Protein AF-A0A7L0LR32-F1 (afdb_monomer)

Radius of gyration: 14.74 Å; Cα contacts (8 Å, |Δi|>4): 174; chains: 1; bounding box: 40×28×33 Å

Sequence (137 aa):
LLRALSAARPPEELGALLCNLSQAPEGRETLLDRSGEAVRRMLALVRRPEAEMRRGVVGALRNCCFQHEHHEWLLGPEVDALPSLLLPLAGPEELPEHEMEQLPVELQYLPAEQRREEEPDIRRMLLEALLLVRRGN

InterPro domains:
  IPR007205 Protein HGH1 N-terminal [PF04063] (14-123)
  IPR011989 Armadillo-like helical [G3DSA:1.25.10.10] (1-94)
  IPR016024 Armadillo-type fold [SSF48371] (17-132)
  IPR039717 Protein Hgh1 [PTHR13387] (9-132)

Foldseek 3Di:
DLVLLPDPDRDLCVLVVLLVQLLDPVSLCVCLPPQVSNVLSLLVQCPPPDPSNNLSSLSNLLSNLQPLVCLCVCCDPSNVSVCSLCQLVDAQDDDPPVVLVVDDPSRHNDDNPRHHDPDVVSNVSSVSSVVSSVVSD

Mean predicted aligned error: 3.62 Å

pLDDT: mean 93.07, std 7.72, range [41.47, 98.62]

Nearest PDB structures (foldseek):
  5vqi-assembly1_B  TM=7.648E-01  e=9.869E-02  Neurospora crassa
  5xjg-assembly1_C  TM=7.855E-01  e=1.036E-01  Saccharomyces cerevisiae S288C
  7ycj-assembly1_A  TM=7.820E-01  e=9.869E-02  Saccharomyces cerevisiae
  3t7u-assembly2_B  TM=7.829E-01  e=2.138E-01  Homo sapiens
  3sla-assembly3_C  TM=5.758E-01  e=2.244E-01  Homo sapiens

Solvent-accessible surface area (backbone atoms only — not comparable to full-atom values): 7607 Å² total; per-residue (Å²): 108,68,70,48,66,68,36,97,75,49,63,78,60,50,15,52,51,44,27,58,42,20,71,42,70,69,36,25,52,66,40,62,36,91,86,39,64,52,44,48,42,43,47,68,41,53,75,47,90,50,63,64,39,21,44,13,35,40,46,18,53,31,43,40,34,71,49,52,95,44,32,71,56,40,63,27,91,87,51,45,43,60,60,54,55,45,49,46,72,38,53,47,72,87,66,61,68,81,58,41,75,73,45,59,76,88,66,39,88,51,52,84,82,45,58,45,58,83,52,66,66,50,48,49,36,41,52,50,24,54,54,40,48,61,66,62,116

Secondary structure (DSSP, 8-state):
-HHHHTSSS--TTHHHHHHHHTTSHHHHHHHT-TT-HHHHHHHHHTT-S-HHHHHHHHHHHHHHTT-GGGHHHHHSTTT-HHHHHHGGG--SPPPPHHHHTTS-GGGSS--TT----S-HHHHHHHHHHHHHHHT--

Structure (mmCIF, N/CA/C/O backbone):
data_AF-A0A7L0LR32-F1
#
_entry.id   AF-A0A7L0LR32-F1
#
loop_
_atom_site.group_PDB
_atom_site.id
_atom_site.type_symbol
_atom_site.label_atom_id
_atom_site.label_alt_id
_atom_site.label_comp_id
_atom_site.label_asym_id
_atom_site.label_entity_id
_atom_site.label_seq_id
_atom_site.pdbx_PDB_ins_code
_atom_site.Cartn_x
_atom_site.Cartn_y
_atom_site.Cartn_z
_atom_site.occupancy
_atom_site.B_iso_or_equiv
_atom_site.auth_seq_id
_atom_site.auth_comp_id
_atom_site.auth_asym_id
_atom_site.auth_atom_id
_atom_site.pdbx_PDB_model_num
ATOM 1 N N . LEU A 1 1 ? -17.720 0.729 -4.802 1.00 77.00 1 LEU A N 1
ATOM 2 C CA . LEU A 1 1 ? -16.258 0.780 -4.582 1.00 77.00 1 LEU A CA 1
ATOM 3 C C . LEU A 1 1 ? -15.665 -0.590 -4.242 1.00 77.00 1 LEU A C 1
ATOM 5 O O . LEU A 1 1 ? -14.928 -1.118 -5.062 1.00 77.00 1 LEU A O 1
ATOM 9 N N . LEU A 1 2 ? -16.044 -1.217 -3.119 1.00 78.62 2 LEU A N 1
ATOM 10 C CA . LEU A 1 2 ? -15.489 -2.517 -2.686 1.00 78.62 2 LEU A CA 1
ATOM 11 C C . LEU A 1 2 ? -15.577 -3.634 -3.741 1.00 78.62 2 LEU A C 1
ATOM 13 O O . LEU A 1 2 ? -14.623 -4.383 -3.924 1.00 78.62 2 LEU A O 1
ATOM 17 N N . ARG A 1 3 ? -16.674 -3.704 -4.511 1.00 80.12 3 ARG A N 1
ATOM 18 C CA . ARG A 1 3 ? -16.801 -4.654 -5.635 1.00 80.12 3 ARG A CA 1
ATOM 19 C C . ARG A 1 3 ? -15.736 -4.455 -6.721 1.00 80.12 3 ARG A C 1
ATOM 21 O O . ARG A 1 3 ? -15.216 -5.439 -7.225 1.00 80.12 3 ARG A O 1
ATOM 28 N N . ALA A 1 4 ? -15.404 -3.206 -7.056 1.00 78.12 4 ALA A N 1
ATOM 29 C CA . ALA A 1 4 ? -14.376 -2.895 -8.051 1.00 78.12 4 ALA A CA 1
ATOM 30 C C . ALA A 1 4 ? -12.970 -3.210 -7.518 1.00 78.12 4 ALA A C 1
ATOM 32 O O . ALA A 1 4 ? -12.176 -3.809 -8.232 1.00 78.12 4 ALA A O 1
ATOM 33 N N . LEU A 1 5 ? -12.703 -2.899 -6.242 1.00 80.62 5 LEU A N 1
ATOM 34 C CA . LEU A 1 5 ? -11.461 -3.276 -5.550 1.00 80.62 5 LEU A CA 1
ATOM 35 C C . LEU A 1 5 ? -11.266 -4.800 -5.463 1.00 80.62 5 LEU A C 1
ATOM 37 O O . LEU A 1 5 ? -10.137 -5.272 -5.426 1.00 80.62 5 LEU A O 1
ATOM 41 N N . SER A 1 6 ? -12.359 -5.566 -5.414 1.00 78.75 6 SER A N 1
ATOM 42 C CA . SER A 1 6 ? -12.338 -7.034 -5.309 1.00 78.75 6 SER A CA 1
ATOM 43 C C . SER A 1 6 ? -12.301 -7.750 -6.660 1.00 78.75 6 SER A C 1
ATOM 45 O O . SER A 1 6 ? -12.263 -8.978 -6.699 1.00 78.75 6 SER A O 1
ATOM 47 N N . ALA A 1 7 ? -12.386 -7.018 -7.772 1.00 82.25 7 ALA A N 1
ATOM 48 C CA . ALA A 1 7 ? -12.421 -7.627 -9.091 1.00 82.25 7 ALA A CA 1
ATOM 49 C C . ALA A 1 7 ? -11.035 -8.173 -9.462 1.00 82.25 7 ALA A C 1
ATOM 51 O O . ALA A 1 7 ? -10.029 -7.493 -9.287 1.00 82.25 7 ALA A O 1
ATOM 52 N N . ALA A 1 8 ? -10.980 -9.373 -10.052 1.00 80.06 8 ALA A N 1
ATOM 53 C CA . ALA A 1 8 ? -9.725 -9.946 -10.560 1.00 80.06 8 ALA A CA 1
ATOM 54 C C . ALA A 1 8 ? -9.030 -9.009 -11.570 1.00 80.06 8 ALA A C 1
ATOM 56 O O . ALA A 1 8 ? -7.805 -8.892 -11.610 1.00 80.06 8 ALA A O 1
ATOM 57 N N . ARG A 1 9 ? -9.840 -8.296 -12.358 1.00 83.81 9 ARG A N 1
ATOM 58 C CA . ARG A 1 9 ? -9.422 -7.192 -13.221 1.00 83.81 9 ARG A CA 1
ATOM 59 C C . ARG A 1 9 ? -10.235 -5.955 -12.845 1.00 83.81 9 ARG A C 1
ATOM 61 O O . ARG A 1 9 ? -11.372 -5.832 -13.303 1.00 83.81 9 ARG A O 1
ATOM 68 N N . PRO A 1 10 ? -9.708 -5.098 -11.960 1.00 87.88 10 PRO A N 1
ATOM 69 C CA . PRO A 1 10 ? -10.333 -3.819 -11.669 1.00 87.88 10 PRO A CA 1
ATOM 70 C C . PRO A 1 10 ? -10.350 -2.932 -12.925 1.00 87.88 10 PRO A C 1
ATOM 72 O O . PRO A 1 10 ? -9.468 -3.092 -13.771 1.00 87.88 10 PRO A O 1
ATOM 75 N N . PRO A 1 11 ? -11.317 -2.006 -13.058 1.00 90.25 11 PRO A N 1
ATOM 76 C CA . PRO A 1 11 ? -11.312 -1.009 -14.129 1.00 90.25 11 PRO A CA 1
ATOM 77 C C . PRO A 1 11 ? -10.019 -0.188 -14.119 1.00 90.25 11 PRO 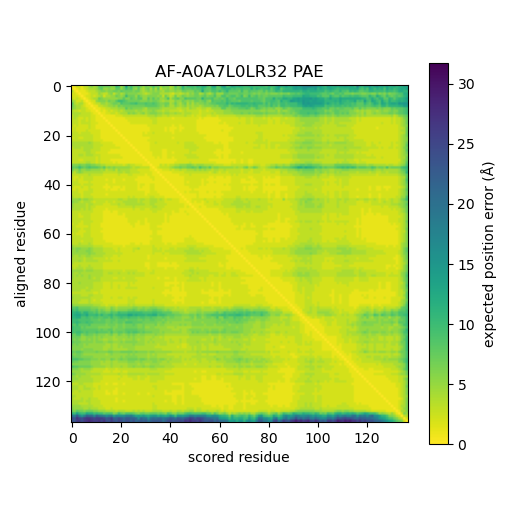A C 1
ATOM 79 O O . PRO A 1 11 ? -9.496 0.103 -13.040 1.00 90.25 11 PRO A O 1
ATOM 82 N N . GLU A 1 12 ? -9.530 0.209 -15.293 1.00 88.06 12 GLU A N 1
ATOM 83 C CA . GLU A 1 12 ? -8.273 0.961 -15.447 1.00 88.06 12 GLU A CA 1
ATOM 84 C C . GLU A 1 12 ? -8.310 2.285 -14.665 1.00 88.06 12 GLU A C 1
ATOM 86 O O . GLU A 1 12 ? -7.345 2.666 -14.003 1.00 88.06 12 GLU A O 1
ATOM 91 N N . GLU A 1 13 ? -9.478 2.927 -14.614 1.00 93.06 13 GLU A N 1
ATOM 92 C CA . GLU A 1 13 ? -9.697 4.216 -13.959 1.00 93.06 13 GLU A CA 1
ATOM 93 C C . GLU A 1 13 ? -9.766 4.122 -12.429 1.00 93.06 13 GLU A C 1
ATOM 95 O O . GLU A 1 13 ? -9.787 5.153 -11.748 1.00 93.06 13 GLU A O 1
ATOM 100 N N . LEU A 1 14 ? -9.816 2.911 -11.856 1.00 95.19 14 LEU A N 1
ATOM 101 C CA . LEU A 1 14 ? -10.007 2.731 -10.415 1.00 95.19 14 LEU A CA 1
ATOM 102 C C . LEU A 1 14 ? -8.906 3.426 -9.607 1.00 95.19 14 LEU A C 1
ATOM 104 O O . LEU A 1 14 ? -9.214 4.071 -8.607 1.00 95.19 14 LEU A O 1
ATOM 108 N N . GLY A 1 15 ? -7.647 3.335 -10.046 1.00 96.31 15 GLY A N 1
ATOM 109 C CA . GLY A 1 15 ? -6.530 3.996 -9.370 1.00 96.31 15 GLY A CA 1
ATOM 110 C C . GLY A 1 15 ? -6.727 5.513 -9.294 1.00 96.31 15 GLY A C 1
ATOM 111 O O . GLY A 1 15 ? -6.644 6.099 -8.214 1.00 96.31 15 GLY A O 1
ATOM 112 N N . ALA A 1 16 ? -7.039 6.151 -10.424 1.00 96.81 16 ALA A N 1
ATOM 113 C CA . ALA A 1 16 ? -7.279 7.592 -10.484 1.00 96.81 16 ALA A CA 1
ATOM 114 C C . ALA A 1 16 ? -8.496 8.006 -9.640 1.00 96.81 16 ALA A C 1
ATOM 116 O O . ALA A 1 16 ? -8.442 8.998 -8.910 1.00 96.81 16 ALA A O 1
ATOM 117 N N . LEU A 1 17 ? -9.574 7.218 -9.681 1.00 97.31 17 LEU A N 1
ATOM 118 C CA . LEU A 1 17 ? -10.776 7.459 -8.885 1.00 97.31 17 LEU A CA 1
ATOM 119 C C . LEU A 1 17 ? -10.491 7.402 -7.378 1.00 97.31 17 LEU A C 1
ATOM 121 O O . LEU A 1 17 ? -10.924 8.293 -6.651 1.00 97.31 17 LEU A O 1
ATOM 125 N N . LEU A 1 18 ? -9.740 6.401 -6.907 1.00 97.88 18 LEU A N 1
ATOM 126 C CA . LEU A 1 18 ? -9.324 6.285 -5.502 1.00 97.88 18 LEU A CA 1
ATOM 127 C C . LEU A 1 18 ? -8.443 7.466 -5.071 1.00 97.88 18 LEU A C 1
ATOM 129 O O . LEU A 1 18 ? -8.623 8.023 -3.984 1.00 97.88 18 LEU A O 1
ATOM 133 N N . CYS A 1 19 ? -7.509 7.873 -5.934 1.00 98.06 19 CYS A N 1
ATOM 134 C CA . CYS A 1 19 ? -6.621 9.002 -5.670 1.00 98.06 19 CYS A CA 1
ATOM 135 C C . CYS A 1 19 ? -7.405 10.312 -5.531 1.00 98.06 19 CYS A C 1
ATOM 137 O O . CYS A 1 19 ? -7.172 11.070 -4.594 1.00 98.06 19 CYS A O 1
ATOM 139 N N . ASN A 1 20 ? -8.380 10.555 -6.408 1.00 98.12 20 ASN A N 1
ATOM 140 C CA . ASN A 1 20 ? -9.226 11.747 -6.345 1.00 98.12 20 ASN A CA 1
ATOM 141 C C . ASN A 1 20 ? -10.175 11.714 -5.142 1.00 98.12 20 ASN A C 1
ATOM 143 O O . ASN A 1 20 ? -10.303 12.711 -4.438 1.00 98.12 20 ASN A O 1
ATOM 147 N N . LEU A 1 21 ? -10.801 10.564 -4.869 1.00 97.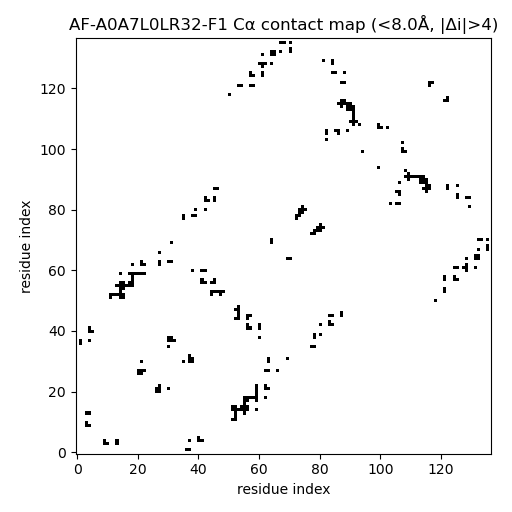44 21 LEU A N 1
ATOM 148 C CA . LEU A 1 2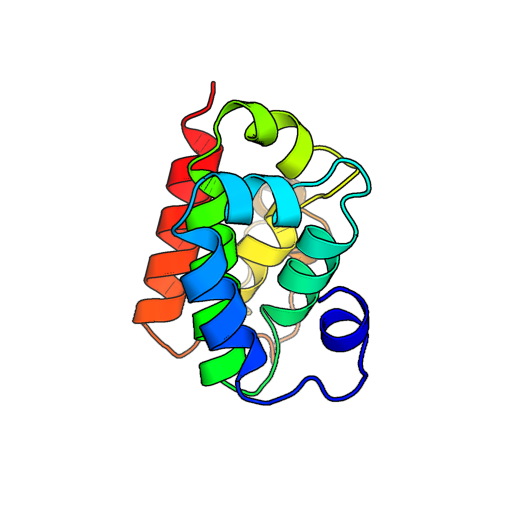1 ? -11.705 10.391 -3.730 1.00 97.44 21 LEU A CA 1
ATOM 149 C C . LEU A 1 21 ? -11.002 10.696 -2.400 1.00 97.44 21 LEU A C 1
ATOM 151 O O . LEU A 1 21 ? -11.534 11.426 -1.572 1.00 97.44 21 LEU A O 1
ATOM 155 N N . SER A 1 22 ? -9.792 10.171 -2.211 1.00 98.19 22 SER A N 1
ATOM 156 C CA . SER A 1 22 ? -9.019 10.316 -0.968 1.00 98.19 22 SER A CA 1
ATOM 157 C C . SER A 1 22 ? -8.472 11.730 -0.714 1.00 98.19 22 SER A C 1
ATOM 159 O O . SER A 1 22 ? -7.943 11.996 0.368 1.00 98.19 22 SER A O 1
ATOM 161 N N . GLN A 1 23 ? -8.599 12.665 -1.662 1.00 97.81 23 GLN A N 1
ATOM 162 C CA . GLN A 1 23 ? -8.268 14.075 -1.415 1.00 97.81 23 GLN A CA 1
ATOM 163 C C . GLN A 1 23 ? -9.259 14.720 -0.433 1.00 97.81 23 GLN A C 1
ATOM 165 O O . GLN A 1 23 ? -8.861 15.556 0.381 1.00 97.81 23 GLN A O 1
ATOM 170 N N . ALA A 1 24 ? -10.526 14.296 -0.456 1.00 97.69 24 ALA A N 1
ATOM 171 C CA . ALA A 1 24 ? -11.541 14.739 0.495 1.00 97.69 24 ALA A CA 1
ATOM 172 C C . ALA A 1 24 ? -11.444 13.955 1.823 1.00 97.69 24 ALA A C 1
ATOM 174 O O . ALA A 1 24 ? -11.222 12.739 1.786 1.00 97.69 24 ALA A O 1
ATOM 175 N N . PRO A 1 25 ? -11.623 14.600 2.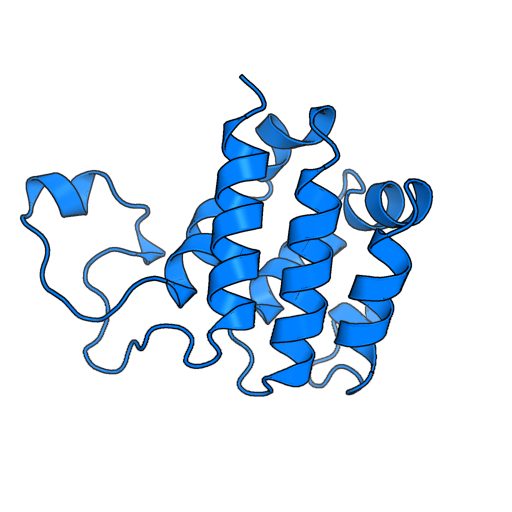995 1.00 96.38 25 PRO A N 1
ATOM 176 C CA . PRO A 1 25 ? -11.653 13.917 4.293 1.00 96.38 25 PRO A CA 1
ATOM 177 C C . PRO A 1 25 ? -12.635 12.740 4.352 1.00 96.38 25 PRO A C 1
ATOM 179 O O . PRO A 1 25 ? -12.246 11.639 4.729 1.00 96.38 25 PRO A O 1
ATOM 182 N N . GLU A 1 26 ? -13.858 12.926 3.865 1.00 96.12 26 GLU A N 1
ATOM 183 C CA . GLU A 1 26 ? -14.924 11.917 3.855 1.00 96.12 26 GLU A CA 1
ATOM 184 C C . GLU A 1 26 ? -14.556 10.713 2.973 1.00 96.12 26 GLU A C 1
ATOM 186 O O . GLU A 1 26 ? -14.910 9.562 3.247 1.00 96.12 26 GLU A O 1
ATOM 191 N N . GLY A 1 27 ? -13.801 10.971 1.902 1.00 96.44 27 GLY A N 1
ATOM 192 C CA . GLY A 1 27 ? -13.250 9.928 1.048 1.00 96.44 27 GLY A CA 1
ATOM 193 C C . GLY A 1 27 ? -12.195 9.096 1.772 1.00 96.44 27 GLY A C 1
ATOM 194 O O . GLY A 1 27 ? -12.204 7.871 1.654 1.00 96.44 27 GLY A O 1
ATOM 195 N N . ARG A 1 28 ? -11.324 9.731 2.569 1.00 97.19 28 ARG A N 1
ATOM 196 C CA . ARG A 1 28 ? -10.357 9.009 3.413 1.00 97.19 28 ARG A CA 1
ATOM 197 C C . ARG A 1 28 ? -11.055 8.188 4.483 1.00 97.19 28 ARG A C 1
ATOM 199 O O . ARG A 1 28 ? -10.713 7.022 4.624 1.00 97.19 28 ARG A O 1
ATOM 206 N N . GLU A 1 29 ? -12.043 8.750 5.172 1.00 94.94 29 GLU A N 1
ATOM 207 C CA . GLU A 1 29 ? -12.840 8.029 6.174 1.00 94.94 29 GLU A CA 1
ATOM 208 C C . GLU A 1 29 ? -13.514 6.791 5.574 1.00 94.94 29 GLU A C 1
ATOM 210 O O . GLU A 1 29 ? -13.475 5.713 6.161 1.00 94.94 29 GLU A O 1
ATOM 215 N N . THR A 1 30 ? -14.059 6.915 4.361 1.00 94.81 30 THR A N 1
ATOM 216 C CA . THR A 1 30 ? -14.672 5.787 3.643 1.00 94.81 30 THR A CA 1
ATOM 217 C C . THR A 1 30 ? -13.653 4.701 3.283 1.00 94.81 30 THR A C 1
ATOM 219 O O . THR A 1 30 ? -13.981 3.519 3.298 1.00 94.81 30 THR A O 1
ATOM 222 N N . LEU A 1 31 ? -12.422 5.077 2.922 1.00 96.75 31 LEU A N 1
ATOM 223 C CA . LEU A 1 31 ? -11.352 4.132 2.576 1.00 96.75 31 LEU A CA 1
ATOM 224 C C . LEU A 1 31 ? -10.669 3.511 3.806 1.00 96.75 31 LEU A C 1
ATOM 226 O O . LEU A 1 31 ? -10.099 2.424 3.703 1.00 96.75 31 LEU A O 1
ATOM 230 N N . LEU A 1 32 ? -10.715 4.209 4.941 1.00 96.44 32 LEU A N 1
ATOM 231 C CA . LEU A 1 32 ? -10.158 3.818 6.240 1.00 96.44 32 LEU A CA 1
ATOM 232 C C . LEU A 1 32 ? -11.236 3.299 7.198 1.00 96.44 32 LEU A C 1
ATOM 234 O O . LEU A 1 32 ? -11.065 3.335 8.419 1.00 96.44 32 LEU A O 1
ATOM 238 N N . ASP A 1 33 ? -12.350 2.816 6.652 1.00 93.56 33 ASP A N 1
ATOM 239 C CA . ASP A 1 33 ? -13.423 2.249 7.447 1.00 93.56 33 ASP A CA 1
ATOM 240 C C . ASP A 1 33 ? -12.902 1.080 8.306 1.00 93.56 33 ASP A C 1
ATOM 242 O O . ASP A 1 33 ? -11.977 0.355 7.926 1.00 93.56 33 ASP A O 1
ATOM 246 N N . ARG A 1 34 ? -13.499 0.875 9.484 1.00 89.44 34 ARG A N 1
ATOM 247 C CA . ARG A 1 34 ? -12.975 -0.066 10.489 1.00 89.44 34 ARG A CA 1
ATOM 248 C C . ARG A 1 34 ? -13.000 -1.535 10.058 1.00 89.44 34 ARG A C 1
ATOM 250 O O . ARG A 1 34 ? -12.353 -2.344 10.718 1.00 89.44 34 ARG A O 1
ATOM 257 N N . SER A 1 35 ? -13.673 -1.901 8.961 1.00 91.81 35 SER A N 1
ATOM 258 C CA . SER A 1 35 ? -13.512 -3.244 8.390 1.00 91.81 35 SER A CA 1
ATOM 259 C C . SER A 1 35 ? -12.091 -3.470 7.857 1.00 91.81 35 SER A C 1
ATOM 261 O O . SER A 1 35 ? -11.629 -4.611 7.794 1.00 91.81 35 SER A O 1
ATOM 263 N N . GLY A 1 36 ? -11.393 -2.400 7.454 1.00 92.12 36 GLY A N 1
ATOM 264 C CA . GLY A 1 36 ? -10.084 -2.431 6.800 1.00 92.12 36 GLY A CA 1
ATOM 265 C C . GLY A 1 36 ? -10.098 -3.061 5.405 1.00 92.12 36 GLY A C 1
ATOM 266 O O . GLY A 1 36 ? -9.047 -3.275 4.802 1.00 92.12 36 GLY A O 1
ATOM 267 N N . GLU A 1 37 ? -11.275 -3.393 4.874 1.00 94.25 37 GLU A N 1
ATOM 268 C CA . GLU A 1 37 ? -11.422 -4.154 3.635 1.00 94.25 37 GLU A CA 1
ATOM 269 C C . GLU A 1 37 ? -10.969 -3.347 2.412 1.00 94.25 37 GLU A C 1
ATOM 271 O O . GLU A 1 37 ? -10.401 -3.906 1.471 1.00 94.25 37 GLU A O 1
ATOM 276 N N . ALA A 1 38 ? -11.219 -2.034 2.412 1.00 95.38 38 ALA A N 1
ATOM 277 C CA . ALA A 1 38 ? -10.787 -1.141 1.345 1.00 95.38 38 ALA A CA 1
ATOM 278 C C . ALA A 1 38 ? -9.266 -0.944 1.367 1.00 95.38 38 ALA A C 1
ATOM 280 O O . ALA A 1 38 ? -8.606 -1.199 0.357 1.00 95.38 38 ALA A O 1
ATOM 281 N N . VAL A 1 39 ? -8.699 -0.560 2.516 1.00 96.88 39 VAL A N 1
ATOM 282 C CA . VAL A 1 39 ? -7.258 -0.301 2.645 1.00 96.88 39 VAL A CA 1
ATOM 283 C C . VAL A 1 39 ? -6.408 -1.541 2.369 1.00 96.88 39 VAL A C 1
ATOM 285 O O . VAL A 1 39 ? -5.470 -1.448 1.583 1.00 96.88 39 VAL A O 1
ATOM 288 N N . ARG A 1 40 ? -6.774 -2.729 2.876 1.00 96.25 40 ARG A N 1
ATOM 289 C CA . ARG A 1 40 ? -6.027 -3.968 2.581 1.00 96.25 40 ARG A CA 1
ATOM 290 C C . ARG A 1 40 ? -6.039 -4.325 1.096 1.00 96.25 40 ARG A C 1
ATOM 292 O O . ARG A 1 40 ? -5.039 -4.798 0.563 1.00 96.25 40 ARG A O 1
ATOM 299 N N . ARG A 1 41 ? -7.140 -4.050 0.391 1.00 95.06 41 ARG A N 1
ATOM 300 C CA . ARG A 1 41 ? -7.182 -4.230 -1.067 1.00 95.06 41 ARG A CA 1
ATOM 301 C C . ARG A 1 41 ? -6.342 -3.208 -1.807 1.00 95.06 41 ARG A C 1
ATOM 303 O O . ARG A 1 41 ? -5.681 -3.579 -2.768 1.00 95.06 41 ARG A O 1
ATOM 310 N N . MET A 1 42 ? -6.336 -1.952 -1.365 1.00 97.31 42 MET A N 1
ATOM 311 C CA . MET A 1 42 ? -5.422 -0.953 -1.919 1.00 97.31 42 MET A CA 1
ATOM 312 C C . MET A 1 42 ? -3.964 -1.390 -1.731 1.00 97.31 42 MET A C 1
ATOM 314 O O . MET A 1 42 ? -3.214 -1.386 -2.698 1.00 97.31 42 MET A O 1
ATOM 318 N N . LEU A 1 43 ? -3.579 -1.867 -0.543 1.00 97.19 43 LEU A N 1
ATOM 319 C CA . LEU A 1 43 ? -2.229 -2.381 -0.276 1.00 97.19 43 LEU A CA 1
ATOM 320 C C . LEU A 1 43 ? -1.850 -3.536 -1.220 1.00 97.19 43 LEU A C 1
ATOM 322 O O . LEU A 1 43 ? -0.778 -3.513 -1.821 1.00 97.19 43 LEU A O 1
ATOM 326 N N . ALA A 1 44 ? -2.763 -4.482 -1.464 1.00 94.88 44 ALA A N 1
ATOM 327 C CA . ALA A 1 44 ? -2.544 -5.568 -2.424 1.00 94.88 44 ALA A CA 1
ATOM 328 C C . ALA A 1 44 ? -2.350 -5.082 -3.879 1.00 94.88 44 ALA A C 1
ATOM 330 O O . ALA A 1 44 ? -1.699 -5.756 -4.680 1.00 94.88 44 ALA A O 1
ATOM 331 N N . LEU A 1 45 ? -2.892 -3.913 -4.238 1.00 95.62 45 LEU A N 1
ATOM 332 C CA . LEU A 1 45 ? -2.770 -3.338 -5.581 1.00 95.62 45 LEU A CA 1
ATOM 333 C C . LEU A 1 45 ? -1.462 -2.560 -5.803 1.00 95.62 45 LEU A C 1
ATOM 335 O O . LEU A 1 45 ? -1.140 -2.242 -6.948 1.00 95.62 45 LEU A O 1
ATOM 339 N N . VAL A 1 46 ? -0.671 -2.300 -4.756 1.00 96.44 46 VAL A N 1
ATOM 340 C CA . VAL A 1 46 ? 0.601 -1.557 -4.851 1.00 96.44 46 VAL A CA 1
ATOM 341 C C . VAL A 1 46 ? 1.623 -2.259 -5.758 1.00 96.44 46 VAL A C 1
ATOM 343 O O . VAL A 1 46 ? 2.481 -1.598 -6.327 1.00 96.44 46 VAL A O 1
ATOM 346 N N . ARG A 1 47 ? 1.522 -3.580 -5.959 1.00 90.88 47 ARG A N 1
ATOM 347 C CA . ARG A 1 47 ? 2.454 -4.371 -6.794 1.00 90.88 47 ARG A CA 1
ATOM 348 C C . ARG A 1 47 ? 1.892 -4.776 -8.158 1.00 90.88 47 ARG A C 1
ATOM 350 O O . ARG A 1 47 ? 2.425 -5.670 -8.811 1.00 90.88 47 ARG A O 1
ATOM 357 N N . ARG A 1 48 ? 0.795 -4.157 -8.593 1.00 92.88 48 ARG A N 1
ATOM 358 C CA . ARG A 1 48 ? 0.201 -4.427 -9.908 1.00 92.88 48 ARG A CA 1
ATOM 359 C C . ARG A 1 48 ? 1.164 -4.065 -11.041 1.00 92.88 48 ARG A C 1
ATOM 361 O O . ARG A 1 48 ? 1.856 -3.063 -10.917 1.00 92.88 48 ARG A O 1
ATOM 368 N N . PRO A 1 49 ? 1.211 -4.812 -12.155 1.00 92.19 49 PRO A N 1
ATOM 369 C CA . PRO A 1 49 ? 2.101 -4.483 -13.270 1.00 92.19 49 PRO A CA 1
ATOM 370 C C . PRO A 1 49 ? 1.750 -3.143 -13.937 1.00 92.19 49 PRO A C 1
ATOM 372 O O . PRO A 1 49 ? 2.631 -2.468 -14.469 1.00 92.19 49 PRO A O 1
ATOM 375 N N . GLU A 1 50 ? 0.493 -2.706 -13.858 1.00 94.88 50 GLU A N 1
ATOM 376 C CA . GLU A 1 50 ? 0.018 -1.470 -14.476 1.00 94.88 50 GLU A CA 1
ATOM 377 C C . GLU A 1 50 ? 0.436 -0.228 -13.662 1.00 94.88 50 GLU A C 1
ATOM 379 O O . GLU A 1 50 ? -0.057 0.006 -12.555 1.00 94.88 50 GLU A O 1
ATOM 384 N N . ALA A 1 51 ? 1.331 0.598 -14.216 1.00 95.56 51 ALA A N 1
ATOM 385 C CA . ALA A 1 51 ? 1.883 1.769 -13.523 1.00 95.56 51 ALA A CA 1
ATOM 386 C C . ALA A 1 51 ? 0.818 2.811 -13.143 1.00 95.56 51 ALA A C 1
ATOM 388 O O . ALA A 1 51 ? 0.898 3.411 -12.075 1.00 95.56 51 ALA A O 1
ATOM 389 N N . GLU A 1 52 ? -0.203 3.011 -13.979 1.00 96.12 52 GLU A N 1
ATOM 390 C CA . GLU A 1 52 ? -1.296 3.955 -13.705 1.00 96.12 52 GLU A CA 1
ATOM 391 C C . GLU A 1 52 ? -2.143 3.526 -12.500 1.00 96.12 52 GLU A C 1
ATOM 393 O O . GLU A 1 52 ? -2.444 4.345 -11.626 1.00 96.12 52 GLU A O 1
ATOM 398 N N . MET A 1 53 ? -2.446 2.226 -12.399 1.00 96.25 53 MET A N 1
ATOM 399 C CA . MET A 1 53 ? -3.130 1.650 -11.240 1.00 96.25 53 MET A CA 1
ATOM 400 C C . MET A 1 53 ? -2.304 1.867 -9.971 1.00 96.25 53 MET A C 1
ATOM 402 O O . MET A 1 53 ? -2.826 2.401 -8.990 1.00 96.25 53 MET A O 1
ATOM 406 N N . ARG A 1 54 ? -1.009 1.509 -9.999 1.00 97.19 54 ARG A N 1
ATOM 407 C CA . ARG A 1 54 ? -0.103 1.710 -8.857 1.00 97.19 54 ARG A CA 1
ATOM 408 C C . ARG A 1 54 ? -0.038 3.175 -8.448 1.00 97.19 54 ARG A C 1
ATOM 410 O O . ARG A 1 54 ? -0.213 3.481 -7.276 1.00 97.19 54 ARG A O 1
ATOM 417 N N . ARG A 1 55 ? 0.150 4.090 -9.403 1.00 98.06 55 ARG A N 1
ATOM 418 C CA . ARG A 1 55 ? 0.241 5.539 -9.159 1.00 98.06 55 ARG A CA 1
ATOM 419 C C . ARG A 1 55 ? -0.998 6.064 -8.441 1.00 98.06 55 ARG A C 1
ATOM 421 O O . ARG A 1 55 ? -0.876 6.773 -7.445 1.00 98.06 55 ARG A O 1
ATOM 428 N N . GLY A 1 56 ? -2.183 5.676 -8.909 1.00 98.19 56 GLY A N 1
ATOM 429 C CA . GLY A 1 56 ? -3.442 6.068 -8.288 1.00 98.19 56 GLY A CA 1
ATOM 430 C C . GLY A 1 56 ? -3.642 5.475 -6.890 1.00 98.19 56 GLY A C 1
ATOM 431 O O . GLY A 1 56 ? -3.976 6.195 -5.952 1.00 98.19 56 GLY A O 1
ATOM 432 N N . VAL A 1 57 ? -3.375 4.178 -6.725 1.00 98.25 57 VAL A N 1
ATOM 433 C CA . VAL A 1 57 ? -3.511 3.474 -5.441 1.00 98.25 57 VAL A CA 1
ATOM 434 C C . VAL A 1 57 ? -2.519 3.991 -4.400 1.00 98.25 57 VAL A C 1
ATOM 436 O O . VAL A 1 57 ? -2.911 4.289 -3.275 1.00 98.25 57 VAL A O 1
ATOM 439 N N . VAL A 1 58 ? -1.246 4.146 -4.763 1.00 98.62 58 VAL A N 1
ATOM 440 C CA . VAL A 1 58 ? -0.206 4.688 -3.878 1.00 98.62 58 VAL A CA 1
ATOM 441 C C . VAL A 1 58 ? -0.511 6.144 -3.526 1.00 98.62 58 VAL A C 1
ATOM 443 O O . VAL A 1 58 ? -0.376 6.529 -2.365 1.00 98.62 58 VAL A O 1
ATOM 446 N N . GLY A 1 59 ? -0.990 6.942 -4.486 1.00 98.62 59 GLY A N 1
ATOM 447 C CA . GLY A 1 59 ? -1.481 8.294 -4.220 1.00 98.62 59 GLY A CA 1
ATOM 448 C C . GLY A 1 59 ? -2.634 8.308 -3.213 1.00 98.62 59 GLY A C 1
ATOM 449 O O . GLY A 1 59 ? -2.628 9.116 -2.285 1.00 98.62 59 GLY A O 1
ATOM 450 N N . ALA A 1 60 ? -3.577 7.370 -3.331 1.00 98.62 60 ALA A N 1
ATOM 451 C CA . ALA A 1 60 ? -4.681 7.240 -2.388 1.00 98.62 60 ALA A CA 1
ATOM 452 C C . ALA A 1 60 ? -4.220 6.825 -0.983 1.00 98.62 60 ALA A C 1
ATOM 454 O O . ALA A 1 60 ? -4.630 7.440 -0.001 1.00 98.62 60 ALA A O 1
ATOM 455 N N . LEU A 1 61 ? -3.321 5.840 -0.882 1.00 98.50 61 LEU A N 1
ATOM 456 C CA . LEU A 1 61 ? -2.730 5.403 0.388 1.00 98.50 61 LEU A CA 1
ATOM 457 C C . LEU A 1 61 ? -1.968 6.544 1.074 1.00 98.50 61 LEU A C 1
ATOM 459 O O . LEU A 1 61 ? -2.187 6.806 2.253 1.00 98.50 61 LEU A O 1
ATOM 463 N N . ARG A 1 62 ? -1.145 7.284 0.324 1.00 98.56 62 ARG A N 1
ATOM 464 C CA . ARG A 1 62 ? -0.460 8.488 0.812 1.00 98.56 62 ARG A CA 1
ATOM 465 C C . ARG A 1 62 ? -1.452 9.520 1.348 1.00 98.56 62 ARG A C 1
ATOM 467 O O . ARG A 1 62 ? -1.222 10.081 2.416 1.00 98.56 62 ARG A O 1
ATOM 474 N N . ASN A 1 63 ? -2.541 9.781 0.624 1.00 98.50 63 ASN A N 1
ATOM 475 C CA . ASN A 1 63 ? -3.576 10.706 1.079 1.00 98.50 63 ASN A CA 1
ATOM 476 C C . ASN A 1 63 ? -4.232 10.207 2.379 1.00 98.50 63 ASN A C 1
ATOM 478 O O . ASN A 1 63 ? -4.412 10.982 3.314 1.00 98.50 63 ASN A O 1
ATOM 482 N N . CYS A 1 64 ? -4.531 8.910 2.485 1.00 97.94 64 CYS A N 1
ATOM 483 C CA . CYS A 1 64 ? -5.038 8.289 3.710 1.00 97.94 64 CYS A CA 1
ATOM 484 C C . CYS A 1 64 ? -4.091 8.468 4.911 1.00 97.94 64 CYS A C 1
ATOM 486 O O . CYS A 1 64 ? -4.569 8.705 6.019 1.00 97.94 64 CYS A O 1
ATOM 488 N N . CYS A 1 65 ? -2.771 8.462 4.704 1.00 96.94 65 CYS A N 1
ATOM 489 C CA . CYS A 1 65 ? -1.790 8.699 5.768 1.00 96.94 65 CYS A CA 1
ATOM 490 C C . CYS A 1 65 ? -1.842 10.113 6.387 1.00 96.94 65 CYS A C 1
ATOM 492 O O . CYS A 1 65 ? -1.176 10.338 7.392 1.00 96.94 65 CYS A O 1
ATOM 494 N N . PHE A 1 66 ? -2.633 11.061 5.866 1.00 94.94 66 PHE A N 1
ATOM 495 C CA . PHE A 1 66 ? -2.881 12.340 6.551 1.00 94.94 66 PHE A CA 1
ATOM 496 C C . PHE A 1 66 ? -3.848 12.227 7.749 1.00 94.94 66 PHE A C 1
ATOM 498 O O . PHE A 1 66 ? -3.888 13.147 8.567 1.00 94.94 66 PHE A O 1
ATOM 505 N N . GLN A 1 67 ? -4.599 11.125 7.890 1.00 93.69 67 GLN A N 1
ATOM 506 C CA . GLN A 1 67 ? -5.463 10.873 9.054 1.00 93.69 67 GLN A CA 1
ATOM 507 C C . GLN A 1 67 ? -4.644 10.239 10.188 1.00 93.69 67 GLN A C 1
ATOM 509 O O . GLN A 1 67 ? -4.470 9.018 10.241 1.00 93.69 67 GLN A O 1
ATOM 514 N N . HIS A 1 68 ? -4.097 11.071 11.073 1.00 92.81 68 HIS A N 1
ATOM 515 C CA . HIS A 1 68 ? -3.141 10.632 12.095 1.00 92.81 68 HIS A CA 1
ATOM 516 C C . HIS A 1 68 ? -3.784 9.691 13.122 1.00 92.81 68 HIS A C 1
ATOM 518 O O . HIS A 1 68 ? -3.141 8.750 13.578 1.00 92.81 68 HIS A O 1
ATOM 524 N N . GLU A 1 69 ? -5.081 9.855 13.400 1.00 93.06 69 GLU A N 1
ATOM 525 C CA . GLU A 1 69 ? -5.834 8.989 14.313 1.00 93.06 69 GLU A CA 1
ATOM 526 C C . GLU A 1 69 ? -5.937 7.519 13.856 1.00 93.06 69 GLU A C 1
ATOM 528 O O . GLU A 1 69 ? -6.342 6.654 14.635 1.00 93.06 69 GLU A O 1
ATOM 533 N N . HIS A 1 70 ? -5.571 7.215 12.606 1.00 94.06 70 HIS A N 1
ATOM 534 C CA . HIS A 1 70 ? -5.580 5.859 12.059 1.00 94.06 70 HIS A CA 1
ATOM 535 C C . HIS A 1 70 ? -4.194 5.201 12.010 1.00 94.06 70 HIS A C 1
ATOM 537 O O . HIS A 1 70 ? -4.118 4.033 11.639 1.00 94.06 70 HIS A O 1
ATOM 543 N N . HIS A 1 71 ? -3.102 5.892 12.362 1.00 95.12 71 HIS A N 1
ATOM 544 C CA . HIS A 1 71 ? -1.737 5.369 12.170 1.00 95.12 71 HIS A CA 1
ATOM 545 C C . HIS A 1 71 ? -1.459 4.101 12.978 1.00 95.12 71 HIS A C 1
ATOM 547 O O . HIS A 1 71 ? -0.982 3.126 12.401 1.00 95.12 71 HIS A O 1
ATOM 553 N N . GLU A 1 72 ? -1.828 4.069 14.263 1.00 94.62 72 GLU A N 1
ATOM 554 C CA . GLU A 1 72 ? -1.684 2.863 15.097 1.00 94.62 72 GLU A CA 1
ATOM 555 C C . GLU A 1 72 ? -2.425 1.664 14.496 1.00 94.62 72 GLU A C 1
ATOM 557 O O . GLU A 1 72 ? -1.908 0.554 14.478 1.00 94.62 72 GLU A O 1
ATOM 562 N N . TRP A 1 73 ? -3.618 1.889 13.942 1.00 95.81 73 TRP A N 1
ATOM 563 C CA . TRP A 1 73 ? -4.413 0.839 13.307 1.00 95.81 73 TRP A CA 1
ATOM 564 C C . TRP A 1 73 ? -3.851 0.405 11.944 1.00 95.81 73 TRP A C 1
ATOM 566 O O . TRP A 1 73 ? -3.866 -0.779 11.625 1.00 95.81 73 TRP A O 1
ATOM 576 N N . LEU A 1 74 ? -3.334 1.343 11.144 1.00 96.19 74 LEU A N 1
ATOM 577 C CA . LEU A 1 74 ? -2.709 1.057 9.848 1.00 96.19 74 LEU A CA 1
ATOM 578 C C . LEU A 1 74 ? -1.414 0.247 9.990 1.00 96.19 74 LEU A C 1
ATOM 580 O O . LEU A 1 74 ? -1.117 -0.585 9.134 1.00 96.19 74 LEU A O 1
ATOM 584 N N . LEU A 1 75 ? -0.642 0.514 11.046 1.00 95.00 75 LEU A N 1
ATOM 585 C CA . LEU A 1 75 ? 0.595 -0.200 11.374 1.00 95.00 75 LEU A CA 1
ATOM 586 C C . LEU A 1 75 ? 0.359 -1.427 12.266 1.00 95.00 75 LEU A C 1
ATOM 588 O O . LEU A 1 75 ? 1.267 -2.233 12.445 1.00 95.00 75 LEU A O 1
ATOM 592 N N . GLY A 1 76 ? -0.838 -1.554 12.835 1.00 94.19 76 GLY A N 1
ATOM 593 C CA . GLY A 1 76 ? -1.241 -2.677 13.665 1.00 94.19 76 GLY A CA 1
ATOM 594 C C . GLY A 1 76 ? -1.493 -3.954 12.857 1.00 94.19 76 GLY A C 1
ATOM 595 O O . GLY A 1 76 ? -1.636 -3.909 11.631 1.00 94.19 76 GLY A O 1
ATOM 596 N N . PRO A 1 77 ? -1.594 -5.107 13.539 1.00 93.38 77 PRO A N 1
ATOM 597 C CA . PRO A 1 77 ? -1.712 -6.422 12.906 1.00 93.38 77 PRO A CA 1
ATOM 598 C C . PRO A 1 77 ? -2.984 -6.602 12.061 1.00 93.38 77 PRO A C 1
ATOM 600 O O . PRO A 1 77 ? -3.055 -7.509 11.236 1.00 93.38 77 PRO A O 1
ATOM 603 N N . GLU A 1 78 ? -4.012 -5.769 12.245 1.00 93.12 78 GLU A N 1
ATOM 604 C CA . GLU A 1 78 ? -5.261 -5.848 11.483 1.00 93.12 78 GLU A CA 1
ATOM 605 C C . GLU A 1 78 ? -5.123 -5.378 10.028 1.00 93.12 78 GLU A C 1
ATOM 607 O O . GLU A 1 78 ? -5.903 -5.798 9.160 1.00 93.12 78 GLU A O 1
ATOM 612 N N . VAL A 1 79 ? -4.186 -4.465 9.762 1.00 96.00 79 VAL A N 1
ATOM 613 C CA . VAL A 1 79 ? -3.940 -3.910 8.423 1.00 96.00 79 VAL A CA 1
ATOM 614 C C . VAL A 1 79 ? -2.541 -4.249 7.935 1.00 96.00 79 VAL A C 1
ATOM 616 O O . VAL A 1 79 ? -2.408 -4.587 6.760 1.00 96.00 79 VAL A O 1
ATOM 619 N N . ASP A 1 80 ? -1.546 -4.151 8.817 1.00 94.88 80 ASP A N 1
ATOM 620 C CA . ASP A 1 80 ? -0.129 -4.385 8.552 1.00 94.88 80 ASP A CA 1
ATOM 621 C C . ASP A 1 80 ? 0.332 -3.733 7.237 1.00 94.88 80 ASP A C 1
ATOM 623 O O . ASP A 1 80 ? 0.741 -4.372 6.266 1.00 94.88 80 ASP A O 1
ATOM 627 N N . ALA A 1 81 ? 0.174 -2.408 7.155 1.00 96.06 81 ALA A N 1
ATOM 628 C CA . ALA A 1 81 ? 0.450 -1.670 5.924 1.00 96.06 81 ALA A CA 1
ATOM 629 C C . ALA A 1 81 ? 1.945 -1.618 5.572 1.00 96.06 81 ALA A C 1
ATOM 631 O O . ALA A 1 81 ? 2.303 -1.424 4.405 1.00 96.06 81 ALA A O 1
ATOM 632 N N . LEU A 1 82 ? 2.821 -1.756 6.570 1.00 95.12 82 LEU A N 1
ATOM 633 C CA . LEU A 1 82 ? 4.243 -1.462 6.447 1.00 95.12 82 LEU A CA 1
ATOM 634 C C . LEU A 1 82 ? 4.957 -2.343 5.401 1.00 95.12 82 LEU A C 1
ATOM 636 O O . LEU A 1 82 ? 5.617 -1.763 4.530 1.00 95.12 82 LEU A O 1
ATOM 640 N N . PRO A 1 83 ? 4.795 -3.683 5.375 1.00 95.81 83 PRO A N 1
ATOM 641 C CA . PRO A 1 83 ? 5.420 -4.523 4.354 1.00 95.81 83 PRO A CA 1
ATOM 642 C C . PRO A 1 83 ? 4.991 -4.138 2.936 1.00 95.81 83 PRO A C 1
ATOM 644 O O . PRO A 1 83 ? 5.820 -4.037 2.034 1.00 95.81 83 PRO A O 1
ATOM 647 N N . SER A 1 84 ? 3.705 -3.834 2.738 1.00 97.00 84 SER A N 1
ATOM 648 C CA . SER A 1 84 ? 3.164 -3.466 1.423 1.00 97.00 84 SER A CA 1
ATOM 649 C C . SER A 1 84 ? 3.700 -2.125 0.906 1.00 97.00 84 SER A C 1
ATOM 651 O O . SER A 1 84 ? 3.858 -1.956 -0.303 1.00 97.00 84 SER A O 1
ATOM 653 N N . LEU A 1 85 ? 3.998 -1.177 1.8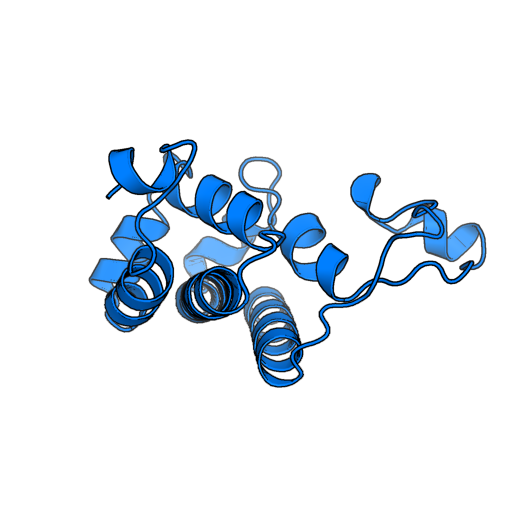02 1.00 97.31 85 LEU A N 1
ATOM 654 C CA . LEU A 1 85 ? 4.595 0.116 1.448 1.00 97.31 85 LEU A CA 1
ATOM 655 C C . LEU A 1 85 ? 6.112 0.028 1.221 1.00 97.31 85 LEU A C 1
ATOM 657 O O . LEU A 1 85 ? 6.650 0.750 0.381 1.00 97.31 85 LEU A O 1
ATOM 661 N N . LEU A 1 86 ? 6.805 -0.842 1.959 1.00 96.44 86 LEU A N 1
ATOM 662 C CA . LEU A 1 86 ? 8.260 -1.003 1.886 1.00 96.44 86 LEU A CA 1
ATOM 663 C C . LEU A 1 86 ? 8.712 -1.913 0.743 1.00 96.44 86 LEU A C 1
ATOM 665 O O . LEU A 1 86 ? 9.747 -1.650 0.136 1.00 96.44 86 LEU A O 1
ATOM 669 N N . LEU A 1 87 ? 7.957 -2.964 0.422 1.00 96.25 87 LEU A N 1
ATOM 670 C CA . LEU A 1 87 ? 8.371 -3.969 -0.560 1.00 96.25 87 LEU A CA 1
ATOM 671 C C . LEU A 1 87 ? 8.671 -3.396 -1.957 1.00 96.25 87 LEU A C 1
ATOM 673 O O . LEU A 1 87 ? 9.681 -3.786 -2.541 1.00 96.25 87 LEU A O 1
ATOM 677 N N . PRO A 1 88 ? 7.910 -2.424 -2.497 1.00 97.12 88 PRO A N 1
ATOM 678 C CA . PRO A 1 88 ? 8.273 -1.775 -3.757 1.00 97.12 88 PRO A CA 1
ATOM 679 C C . PRO A 1 88 ? 9.532 -0.899 -3.660 1.00 97.12 88 PRO A C 1
ATOM 681 O O . PRO A 1 88 ? 10.082 -0.506 -4.681 1.00 97.12 88 PRO A O 1
ATOM 684 N N . LEU A 1 89 ? 10.001 -0.549 -2.462 1.00 96.81 89 LEU A N 1
ATOM 685 C CA . LEU A 1 89 ? 11.244 0.203 -2.257 1.00 96.81 89 LEU A CA 1
ATOM 686 C C . LEU A 1 89 ? 12.458 -0.715 -2.038 1.00 96.81 89 LEU A C 1
ATOM 688 O O . LEU A 1 89 ? 13.599 -0.246 -2.095 1.00 96.81 89 LEU A O 1
ATOM 692 N N . ALA A 1 90 ? 12.222 -2.009 -1.820 1.00 95.12 90 ALA A N 1
ATOM 693 C CA . ALA A 1 90 ? 13.251 -3.015 -1.612 1.00 95.12 90 ALA A CA 1
ATOM 694 C C . ALA A 1 90 ? 13.733 -3.632 -2.937 1.00 95.12 90 ALA A C 1
ATOM 696 O O . ALA A 1 90 ? 12.981 -3.760 -3.910 1.00 95.12 90 ALA A O 1
ATOM 697 N N . GLY A 1 91 ? 15.015 -3.988 -2.972 1.00 92.94 91 GLY A N 1
ATOM 698 C CA . GLY A 1 91 ? 15.658 -4.703 -4.072 1.00 92.94 91 GLY A CA 1
ATOM 699 C C . GLY A 1 91 ? 16.256 -6.027 -3.588 1.00 92.94 91 GLY A C 1
ATOM 700 O O . GLY A 1 91 ? 16.059 -6.388 -2.429 1.00 92.94 91 GLY A O 1
ATOM 701 N N . PRO A 1 92 ? 16.966 -6.757 -4.460 1.00 91.12 92 PRO A N 1
ATOM 702 C CA . PRO A 1 92 ? 17.474 -8.093 -4.166 1.00 91.12 92 PRO A CA 1
ATOM 703 C C . PRO A 1 92 ? 18.825 -8.066 -3.430 1.00 91.12 92 PRO A C 1
ATOM 705 O O . PRO A 1 92 ? 19.537 -9.066 -3.419 1.00 91.12 92 PRO A O 1
ATOM 708 N N . GLU A 1 93 ? 19.246 -6.914 -2.902 1.00 89.06 93 GLU A N 1
ATOM 709 C CA . GLU A 1 93 ? 20.532 -6.790 -2.223 1.00 89.06 93 GLU A CA 1
ATOM 710 C C . GLU A 1 93 ? 20.558 -7.588 -0.916 1.00 89.06 93 GLU A C 1
ATOM 712 O O . GLU A 1 93 ? 19.611 -7.557 -0.129 1.00 89.06 93 GLU A O 1
ATOM 717 N N . GLU A 1 94 ? 21.677 -8.266 -0.665 1.00 87.00 94 GLU A N 1
ATOM 718 C CA . GLU A 1 94 ? 21.915 -8.946 0.603 1.00 87.00 94 GLU A CA 1
ATOM 719 C C . GLU A 1 94 ? 22.181 -7.916 1.706 1.00 87.00 94 GLU A C 1
ATOM 721 O O . GLU A 1 94 ? 23.064 -7.061 1.589 1.00 87.00 94 GLU A O 1
ATOM 726 N N . LEU A 1 95 ? 21.407 -8.014 2.785 1.00 89.44 95 LEU A N 1
ATOM 727 C CA . LEU A 1 95 ? 21.619 -7.258 4.013 1.00 89.44 95 LEU A CA 1
ATOM 728 C C . LEU A 1 95 ? 22.305 -8.154 5.052 1.00 89.44 95 LEU A C 1
ATOM 730 O O . LEU A 1 95 ? 22.096 -9.370 5.035 1.00 89.44 95 LEU A O 1
ATOM 734 N N . PRO A 1 96 ? 23.095 -7.584 5.978 1.00 93.94 96 PRO A N 1
ATOM 735 C CA . PRO A 1 96 ? 23.628 -8.332 7.111 1.00 93.94 96 PRO A CA 1
ATOM 736 C C . PRO A 1 96 ? 22.519 -9.054 7.895 1.00 93.94 96 PRO A C 1
ATOM 738 O O . PRO A 1 96 ? 21.441 -8.494 8.088 1.00 93.94 96 PRO A O 1
ATOM 741 N N . GLU A 1 97 ? 22.793 -10.255 8.418 1.00 91.94 97 GLU A N 1
ATOM 742 C CA . GLU A 1 97 ? 21.792 -11.086 9.124 1.00 91.94 97 GLU A CA 1
ATOM 743 C C . GLU A 1 97 ? 21.046 -10.319 10.230 1.00 91.94 97 GLU A C 1
ATOM 745 O O . GLU A 1 97 ? 19.821 -10.348 10.289 1.00 91.94 97 GLU A O 1
ATOM 750 N N . HIS A 1 98 ? 21.768 -9.545 11.043 1.00 93.06 98 HIS A N 1
ATOM 751 C CA . HIS A 1 98 ? 21.182 -8.749 12.126 1.00 93.06 98 HIS A CA 1
ATOM 752 C C . HIS A 1 98 ? 20.243 -7.623 11.648 1.00 93.06 98 HIS A C 1
ATOM 754 O O . HIS A 1 98 ? 19.396 -7.166 12.414 1.00 93.06 98 HIS A O 1
ATOM 760 N N . GLU A 1 99 ? 20.400 -7.131 10.416 1.00 92.06 99 GLU A N 1
ATOM 761 C CA . GLU A 1 99 ? 19.455 -6.191 9.799 1.00 92.06 99 GLU A CA 1
ATOM 762 C C . GLU A 1 99 ? 18.252 -6.948 9.232 1.00 92.06 99 GLU A C 1
ATOM 764 O O . GLU A 1 99 ? 17.117 -6.504 9.393 1.00 92.06 99 GLU A O 1
ATOM 769 N N . MET A 1 100 ? 18.489 -8.123 8.638 1.00 91.38 100 MET A N 1
ATOM 770 C CA . MET A 1 100 ? 17.442 -8.992 8.100 1.00 91.38 100 MET A CA 1
ATOM 771 C C . MET A 1 100 ? 16.448 -9.425 9.185 1.00 91.38 100 MET A C 1
ATOM 773 O O . MET A 1 100 ? 15.242 -9.340 8.977 1.00 91.38 100 MET A O 1
ATOM 777 N N . GLU A 1 101 ? 16.941 -9.803 10.368 1.00 90.94 101 GLU A N 1
ATOM 778 C CA . GLU A 1 101 ? 16.122 -10.196 11.525 1.00 90.94 101 GLU A CA 1
ATOM 779 C C . GLU A 1 101 ? 15.183 -9.084 12.026 1.00 90.94 101 GLU A C 1
ATOM 781 O O . GLU A 1 101 ? 14.177 -9.374 12.674 1.00 90.94 101 GLU A O 1
ATOM 786 N N . GLN A 1 102 ? 15.486 -7.816 11.726 1.00 91.31 102 GLN A N 1
ATOM 787 C CA . GLN A 1 102 ? 14.657 -6.668 12.110 1.00 91.31 102 GLN A CA 1
ATOM 788 C C . GLN A 1 102 ? 13.565 -6.344 11.081 1.00 91.31 102 GLN A C 1
ATOM 790 O O . GLN A 1 102 ? 12.656 -5.566 11.380 1.00 91.31 102 GLN A O 1
ATOM 795 N N . LEU A 1 103 ? 13.647 -6.897 9.869 1.00 91.38 103 LEU A N 1
ATOM 796 C CA . LEU A 1 103 ? 12.665 -6.650 8.819 1.00 91.38 103 LEU A CA 1
ATOM 797 C C . LEU A 1 103 ? 11.420 -7.531 8.994 1.00 91.38 103 LEU A C 1
ATOM 799 O O . LEU A 1 103 ? 11.528 -8.670 9.454 1.00 91.38 103 LEU A O 1
ATOM 803 N N . PRO A 1 104 ? 10.240 -7.057 8.553 1.00 91.75 104 PRO A N 1
ATOM 804 C CA . PRO A 1 104 ? 9.089 -7.922 8.320 1.00 91.75 104 PRO A CA 1
ATOM 805 C C . PRO A 1 104 ? 9.449 -9.125 7.444 1.00 91.75 104 PRO A C 1
ATOM 807 O O . PRO A 1 104 ? 10.256 -9.001 6.522 1.00 91.75 104 PRO A O 1
ATOM 810 N N . VAL A 1 105 ? 8.826 -10.275 7.707 1.00 91.19 105 VAL A N 1
ATOM 811 C CA . VAL A 1 105 ? 9.139 -11.557 7.049 1.00 91.19 105 VAL A CA 1
ATOM 812 C C . VAL A 1 105 ? 9.057 -11.452 5.522 1.00 91.19 105 VAL A C 1
ATOM 814 O O . VAL A 1 105 ? 9.873 -12.034 4.815 1.00 91.19 105 VAL A O 1
ATOM 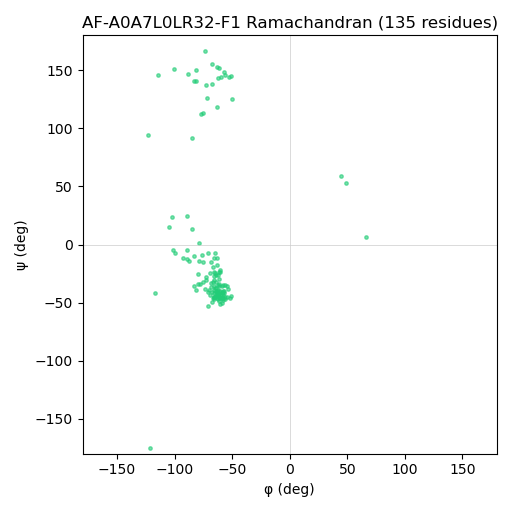817 N N . GLU A 1 106 ? 8.124 -10.660 5.000 1.00 91.12 106 GLU A N 1
ATOM 818 C CA . GLU A 1 106 ? 7.901 -10.433 3.569 1.00 91.12 106 GLU A CA 1
ATOM 819 C C . GLU A 1 106 ? 9.048 -9.687 2.873 1.00 91.12 106 GLU A C 1
ATOM 821 O O . GLU A 1 106 ? 9.138 -9.704 1.645 1.00 91.12 106 GLU A O 1
ATOM 826 N N . LEU A 1 107 ? 9.887 -8.991 3.641 1.00 92.88 107 LEU A N 1
ATOM 827 C CA . LEU A 1 107 ? 11.043 -8.236 3.159 1.00 92.88 107 LEU A CA 1
ATOM 828 C C . LEU A 1 107 ? 12.353 -9.004 3.332 1.00 92.88 107 LEU A C 1
ATOM 830 O O . LEU A 1 107 ? 13.387 -8.540 2.852 1.00 92.88 107 LEU A O 1
ATOM 834 N N . GLN A 1 108 ? 12.322 -10.153 4.008 1.00 93.38 108 GLN A N 1
ATOM 835 C CA . GLN A 1 108 ? 13.513 -10.954 4.234 1.00 93.38 108 GLN A CA 1
ATOM 836 C C . GLN A 1 108 ? 13.821 -11.847 3.033 1.00 93.38 108 GLN A C 1
ATOM 838 O O . GLN A 1 108 ? 12.918 -12.432 2.438 1.00 93.38 108 GLN A O 1
ATOM 843 N N . TYR A 1 109 ? 15.111 -11.979 2.704 1.00 90.25 109 TYR A N 1
ATOM 844 C CA . TYR A 1 109 ? 15.618 -12.899 1.674 1.00 90.25 109 TYR A CA 1
ATOM 845 C C . TYR A 1 109 ? 14.849 -12.819 0.344 1.00 90.25 109 TYR A C 1
ATOM 847 O O . TYR A 1 109 ? 14.353 -13.817 -0.185 1.00 90.25 109 TYR A O 1
ATOM 855 N N . LEU A 1 110 ? 14.728 -11.598 -0.183 1.00 92.94 110 LEU A N 1
ATOM 856 C CA . LEU A 1 110 ? 13.997 -11.325 -1.416 1.00 92.94 110 LEU A CA 1
ATOM 857 C C . LEU A 1 110 ? 14.593 -12.095 -2.611 1.00 92.94 110 LEU A C 1
ATOM 859 O O . LEU A 1 110 ? 15.812 -12.245 -2.708 1.00 92.94 110 LEU A O 1
ATOM 863 N N . PRO A 1 111 ? 13.753 -12.566 -3.550 1.00 93.06 111 PRO A N 1
ATOM 864 C CA . PRO A 1 111 ? 14.230 -13.272 -4.733 1.00 93.06 111 PRO A CA 1
ATOM 865 C C . PRO A 1 111 ? 15.017 -12.333 -5.658 1.00 93.06 111 PRO A C 1
ATOM 867 O O . PRO A 1 111 ? 14.776 -11.125 -5.681 1.00 93.06 111 PRO A O 1
ATOM 870 N N . ALA A 1 112 ? 15.912 -12.882 -6.485 1.00 93.69 112 ALA A N 1
ATOM 871 C CA . ALA A 1 112 ? 16.761 -12.100 -7.394 1.00 93.69 112 ALA A CA 1
ATOM 872 C C . ALA A 1 112 ? 15.959 -11.271 -8.422 1.00 93.69 112 ALA A C 1
ATOM 874 O O . ALA A 1 112 ? 16.431 -10.257 -8.944 1.00 93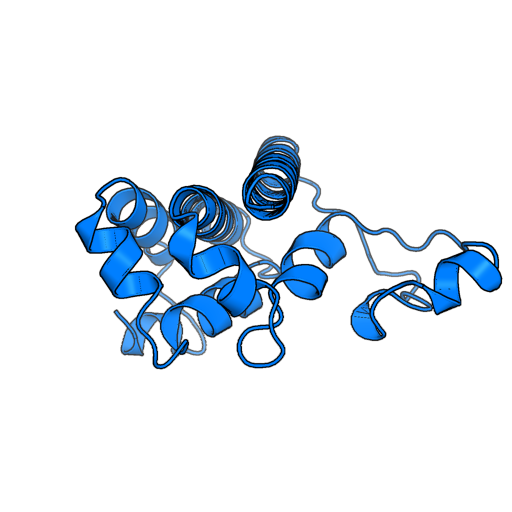.69 112 ALA A O 1
ATOM 875 N N . GLU A 1 113 ? 14.729 -11.693 -8.715 1.00 93.81 113 GLU A N 1
ATOM 876 C CA . GLU A 1 113 ? 13.795 -11.014 -9.607 1.00 93.81 113 GLU A CA 1
ATOM 877 C C . GLU A 1 113 ? 13.094 -9.819 -8.946 1.00 93.81 113 GLU A C 1
ATOM 879 O O . GLU A 1 113 ? 12.500 -9.009 -9.660 1.00 93.81 113 GLU A O 1
ATOM 884 N N . GLN A 1 114 ? 13.143 -9.677 -7.615 1.00 93.88 114 GLN A N 1
ATOM 885 C CA . GLN A 1 114 ? 12.532 -8.548 -6.916 1.00 93.88 114 GLN A CA 1
ATOM 886 C C . GLN A 1 114 ? 13.216 -7.250 -7.348 1.00 93.88 114 GLN A C 1
ATOM 888 O O . GLN A 1 114 ? 14.413 -7.049 -7.154 1.00 93.88 114 GLN A O 1
ATOM 893 N N . ARG A 1 115 ? 12.438 -6.345 -7.946 1.00 93.44 115 ARG A N 1
ATOM 894 C CA . ARG A 1 115 ? 12.894 -5.019 -8.363 1.00 93.44 115 ARG A CA 1
ATOM 895 C C . ARG A 1 115 ? 12.185 -3.949 -7.555 1.00 93.44 115 ARG A C 1
ATOM 897 O O . ARG A 1 115 ? 11.003 -4.072 -7.234 1.00 93.44 115 ARG A O 1
ATOM 904 N N . ARG A 1 116 ? 12.919 -2.871 -7.287 1.00 96.12 116 ARG A N 1
ATOM 905 C CA . ARG A 1 116 ? 12.321 -1.628 -6.808 1.00 96.12 116 ARG A CA 1
ATOM 906 C C . ARG A 1 116 ? 11.352 -1.093 -7.857 1.00 96.12 116 ARG A C 1
ATOM 908 O O . ARG A 1 116 ? 11.555 -1.302 -9.050 1.00 96.12 116 ARG A O 1
ATOM 915 N N . GLU A 1 117 ? 10.350 -0.358 -7.401 1.00 97.62 117 GLU A N 1
ATOM 916 C CA . GLU A 1 117 ? 9.448 0.419 -8.239 1.00 97.62 117 GLU A CA 1
ATOM 917 C C . GLU A 1 117 ? 10.263 1.280 -9.205 1.00 97.62 117 GLU A C 1
ATOM 919 O O . GLU A 1 117 ? 11.137 2.041 -8.782 1.00 97.62 117 GLU A O 1
ATOM 924 N N . GLU A 1 118 ? 9.980 1.153 -10.497 1.00 96.50 118 GLU A N 1
ATOM 925 C CA . GLU A 1 118 ? 10.736 1.797 -11.571 1.00 96.50 118 GLU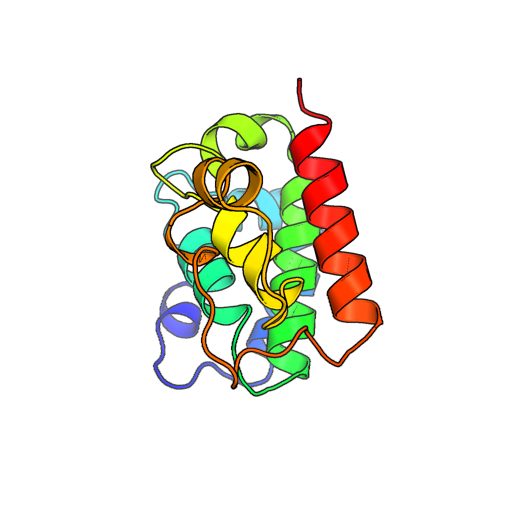 A CA 1
ATOM 926 C C . GLU A 1 118 ? 10.367 3.280 -11.693 1.00 96.50 118 GLU A C 1
ATOM 928 O O . GLU A 1 118 ? 11.240 4.125 -11.921 1.00 96.50 118 GLU A O 1
ATOM 933 N N . GLU A 1 119 ? 9.104 3.612 -11.418 1.00 98.19 119 GLU A N 1
ATOM 934 C CA . GLU A 1 119 ? 8.541 4.956 -11.533 1.00 98.19 119 GLU A CA 1
ATOM 935 C C . GLU A 1 119 ? 8.991 5.865 -10.365 1.00 98.19 119 GLU A C 1
ATOM 937 O O . GLU A 1 119 ? 8.610 5.645 -9.206 1.00 98.19 119 GLU A O 1
ATOM 942 N N . PRO A 1 120 ? 9.795 6.921 -10.617 1.00 98.06 120 PRO A N 1
ATOM 943 C CA . PRO A 1 120 ? 10.359 7.758 -9.554 1.00 98.06 120 PRO A CA 1
ATOM 944 C C . PRO A 1 120 ? 9.326 8.487 -8.696 1.00 98.06 120 PRO A C 1
ATOM 946 O O . PRO A 1 120 ? 9.539 8.696 -7.501 1.00 98.06 120 PRO A O 1
ATOM 949 N N . ASP A 1 121 ? 8.209 8.897 -9.286 1.00 98.31 121 ASP A N 1
ATOM 950 C CA . ASP A 1 121 ? 7.158 9.597 -8.561 1.00 98.31 121 ASP A CA 1
ATOM 951 C C . ASP A 1 121 ? 6.343 8.649 -7.670 1.00 98.31 121 ASP A C 1
ATOM 953 O O . ASP A 1 121 ? 5.959 9.055 -6.574 1.00 98.31 121 ASP A O 1
ATOM 957 N N . ILE A 1 122 ? 6.157 7.385 -8.072 1.00 98.56 122 ILE A N 1
ATOM 958 C CA . ILE A 1 122 ? 5.542 6.363 -7.214 1.00 98.56 122 ILE A CA 1
ATOM 959 C C . ILE A 1 122 ? 6.454 6.082 -6.017 1.00 98.56 122 ILE A C 1
ATOM 961 O O . ILE A 1 122 ? 5.981 6.117 -4.880 1.00 98.56 122 ILE A O 1
ATOM 965 N N . ARG A 1 123 ? 7.773 5.927 -6.233 1.00 98.19 123 ARG A N 1
ATOM 966 C CA . ARG A 1 123 ? 8.751 5.821 -5.130 1.00 98.19 123 ARG A CA 1
ATOM 967 C C . ARG A 1 123 ? 8.660 7.001 -4.169 1.00 98.19 123 ARG A C 1
ATOM 969 O O . ARG A 1 123 ? 8.635 6.811 -2.956 1.00 98.19 123 ARG A O 1
ATOM 976 N N . ARG A 1 124 ? 8.579 8.223 -4.703 1.00 98.62 124 ARG A N 1
ATOM 977 C CA . ARG A 1 124 ? 8.409 9.433 -3.891 1.00 98.62 124 ARG A CA 1
ATOM 978 C C . ARG A 1 124 ? 7.127 9.374 -3.058 1.00 98.62 124 ARG A C 1
ATOM 980 O O . ARG A 1 124 ? 7.183 9.654 -1.867 1.00 98.62 124 ARG A O 1
ATOM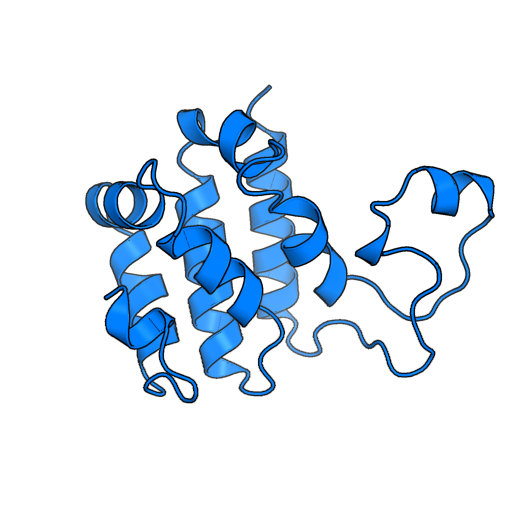 987 N N . MET A 1 125 ? 5.993 8.986 -3.643 1.00 98.62 125 MET A N 1
ATOM 988 C CA . MET A 1 125 ? 4.729 8.884 -2.905 1.00 98.62 125 MET A CA 1
ATOM 989 C C . MET A 1 125 ? 4.763 7.811 -1.807 1.00 98.62 125 MET A C 1
ATOM 991 O O . MET A 1 125 ? 4.225 8.054 -0.730 1.00 98.62 125 MET A O 1
ATOM 995 N N . LEU A 1 126 ? 5.428 6.672 -2.038 1.00 98.56 126 LEU A N 1
ATOM 996 C CA . LEU A 1 126 ? 5.646 5.643 -1.011 1.00 98.56 126 LEU A CA 1
ATOM 997 C C . LEU A 1 126 ? 6.478 6.185 0.160 1.00 98.56 126 LEU A C 1
ATOM 999 O O . LEU A 1 126 ? 6.096 6.023 1.316 1.00 98.56 126 LEU A O 1
ATOM 1003 N N . LEU A 1 127 ? 7.578 6.886 -0.130 1.00 98.38 127 LEU A N 1
ATOM 1004 C CA . LEU A 1 127 ? 8.411 7.525 0.895 1.00 98.38 127 LEU A CA 1
ATOM 1005 C C . LEU A 1 127 ? 7.644 8.602 1.674 1.00 98.38 127 LEU A C 1
ATOM 1007 O O . LEU A 1 127 ? 7.786 8.703 2.890 1.00 98.38 127 LEU A O 1
ATOM 1011 N N . GLU A 1 128 ? 6.807 9.388 0.994 1.00 98.12 128 GLU A N 1
ATOM 1012 C CA . GLU A 1 128 ? 5.933 10.371 1.640 1.00 98.12 128 GLU A CA 1
ATOM 1013 C C . GLU A 1 128 ? 4.901 9.692 2.554 1.00 98.12 128 GLU A C 1
ATOM 1015 O O . GLU A 1 128 ? 4.713 10.144 3.681 1.00 98.12 128 GLU A O 1
ATOM 1020 N N . ALA A 1 129 ? 4.285 8.584 2.125 1.00 97.94 129 ALA A N 1
ATOM 1021 C CA . ALA A 1 129 ? 3.362 7.807 2.955 1.00 97.94 129 ALA A CA 1
ATOM 1022 C C . ALA A 1 129 ? 4.053 7.254 4.216 1.00 97.94 129 ALA A C 1
ATOM 1024 O O . ALA A 1 129 ? 3.534 7.411 5.322 1.00 97.94 129 ALA A O 1
ATOM 1025 N N . LEU A 1 130 ? 5.256 6.687 4.068 1.00 96.81 130 LEU A N 1
ATOM 1026 C CA . LEU A 1 130 ? 6.071 6.191 5.184 1.00 96.81 130 LEU A CA 1
ATOM 1027 C C . LEU A 1 130 ? 6.476 7.312 6.152 1.00 96.81 130 LEU A C 1
ATOM 1029 O O . LEU A 1 130 ? 6.451 7.132 7.369 1.00 96.81 130 LEU A O 1
ATOM 1033 N N . LEU A 1 131 ? 6.822 8.493 5.632 1.00 96.06 131 LEU A N 1
ATOM 1034 C CA . LEU A 1 131 ? 7.142 9.654 6.461 1.00 96.06 131 LEU A CA 1
ATOM 1035 C C . LEU A 1 131 ? 5.919 10.156 7.239 1.00 96.06 131 LEU A C 1
ATOM 1037 O O . LEU A 1 131 ? 6.059 10.555 8.394 1.00 96.06 131 LEU A O 1
ATOM 1041 N N . LEU A 1 132 ? 4.739 10.154 6.613 1.00 95.50 132 LEU A N 1
ATOM 1042 C CA . LEU A 1 132 ? 3.492 10.582 7.243 1.00 95.50 132 LEU A CA 1
ATOM 1043 C C . LEU A 1 132 ? 3.071 9.617 8.352 1.00 95.50 132 LEU A C 1
ATOM 1045 O O . LEU A 1 132 ? 2.854 10.069 9.471 1.00 95.50 132 LEU A O 1
ATOM 1049 N N . VAL A 1 133 ? 3.043 8.307 8.081 1.00 91.00 133 VAL A N 1
ATOM 1050 C CA . VAL A 1 133 ? 2.615 7.303 9.073 1.00 91.00 133 VAL A CA 1
ATOM 1051 C C . VAL A 1 133 ? 3.573 7.202 10.268 1.00 91.00 133 VAL A C 1
ATOM 1053 O O . VAL A 1 133 ? 3.170 6.829 11.363 1.00 91.00 133 VAL A O 1
ATOM 1056 N N . ARG A 1 134 ? 4.846 7.591 10.093 1.00 79.81 134 ARG A N 1
ATOM 1057 C CA . ARG A 1 134 ? 5.829 7.680 11.186 1.00 79.81 134 ARG A CA 1
ATOM 1058 C C . ARG A 1 134 ? 5.590 8.870 12.122 1.00 79.81 134 ARG A C 1
ATOM 1060 O O . ARG A 1 134 ? 5.982 8.805 13.281 1.00 79.81 134 ARG A O 1
ATOM 1067 N N . ARG A 1 135 ? 5.031 9.981 11.628 1.00 65.81 135 ARG A N 1
ATOM 1068 C CA . ARG A 1 135 ? 4.910 11.247 12.382 1.00 65.81 135 ARG A CA 1
ATOM 1069 C C . ARG A 1 135 ? 3.756 11.268 13.397 1.00 65.81 135 ARG A C 1
ATOM 1071 O O . ARG A 1 135 ? 3.570 12.289 14.047 1.00 65.81 135 ARG A O 1
ATOM 1078 N N . GLY A 1 136 ? 3.007 10.175 13.536 1.00 53.81 136 GLY A N 1
ATOM 1079 C CA . GLY A 1 136 ? 1.882 10.034 14.463 1.00 53.81 136 GLY A CA 1
ATOM 1080 C C . GLY A 1 136 ? 2.221 9.526 15.870 1.00 53.81 136 GLY A C 1
ATOM 1081 O O . GLY A 1 136 ? 1.331 8.961 16.491 1.00 53.81 136 GLY A O 1
ATOM 1082 N N . ASN A 1 137 ? 3.459 9.704 16.358 1.00 41.47 137 ASN A N 1
ATOM 1083 C CA . ASN A 1 137 ? 3.877 9.426 17.744 1.00 41.47 137 ASN A CA 1
ATOM 1084 C C . ASN A 1 137 ? 4.712 10.576 18.312 1.00 41.47 137 ASN A C 1
ATOM 1086 O O . ASN A 1 137 ? 5.677 10.988 17.622 1.00 41.47 137 ASN A O 1
#

Organism: NCBI:txid208069